Protein AF-A0A2T9X2Y3-F1 (afdb_monomer_lite)

Secondary structure (DSSP, 8-state):
------GGGTTSEEEEETTS-EEEEESSHHHHHHHHHHTT--GGGEEEEE----EEEE-EEEEETTEEEEEEEEEESSTT-EEEEEE-S-SS-EEEHHHHHHTTPPTT-EEEEEETTEEEEEE-EEE--TTS--SS--SEEE-GGGSEEEEETTEEEEE-

pLDDT: mean 76.88, std 12.29, range [47.0, 97.06]

Radius of gyration: 20.8 Å; chains: 1; bounding box: 46×28×59 Å

Structure (mmCIF, N/CA/C/O backbone):
data_AF-A0A2T9X2Y3-F1
#
_entry.id   AF-A0A2T9X2Y3-F1
#
loop_
_atom_site.group_PDB
_atom_site.id
_atom_site.type_symbol
_atom_site.label_atom_id
_atom_site.label_alt_id
_atom_site.label_comp_id
_atom_site.label_asym_id
_atom_site.label_entity_id
_atom_site.label_seq_id
_atom_site.pdbx_PDB_ins_code
_atom_site.Cartn_x
_atom_site.Cartn_y
_atom_site.Cartn_z
_atom_site.occupancy
_atom_site.B_iso_or_equiv
_atom_site.auth_seq_id
_atom_site.auth_comp_id
_atom_site.auth_asym_id
_atom_site.auth_atom_id
_atom_site.pdbx_PDB_model_num
ATOM 1 N N . MET A 1 1 ? 5.660 17.194 -21.546 1.00 47.00 1 MET A N 1
ATOM 2 C CA . MET A 1 1 ? 5.329 16.602 -20.228 1.00 47.00 1 MET A CA 1
ATOM 3 C C . MET A 1 1 ? 4.912 15.171 -20.497 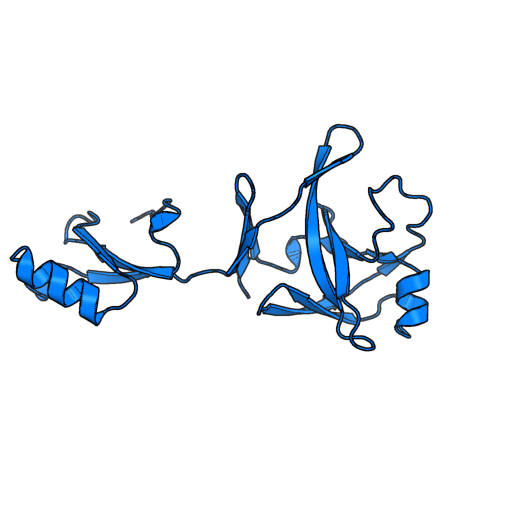1.00 47.00 1 MET A C 1
ATOM 5 O O . MET A 1 1 ? 3.815 14.963 -20.996 1.00 47.00 1 MET A O 1
ATOM 9 N N . LEU A 1 2 ? 5.814 14.220 -20.262 1.00 52.47 2 LEU A N 1
ATOM 10 C CA . LEU A 1 2 ? 5.565 12.799 -20.482 1.00 52.47 2 LEU A CA 1
ATOM 11 C C . LEU A 1 2 ? 4.740 12.233 -19.316 1.00 52.47 2 LEU A C 1
ATOM 13 O O . LEU A 1 2 ? 5.149 12.340 -18.161 1.00 52.47 2 LEU A O 1
ATOM 17 N N . ILE A 1 3 ? 3.581 11.646 -19.620 1.00 52.09 3 ILE A N 1
ATOM 18 C CA . ILE A 1 3 ? 2.736 10.928 -18.657 1.00 52.09 3 ILE A CA 1
ATOM 19 C C . ILE A 1 3 ? 2.759 9.447 -19.039 1.00 52.09 3 ILE A C 1
ATOM 21 O O . ILE A 1 3 ? 2.272 9.075 -20.104 1.00 52.09 3 ILE A O 1
ATOM 25 N N . ILE A 1 4 ? 3.306 8.601 -18.166 1.00 56.66 4 ILE A N 1
ATOM 26 C CA . ILE A 1 4 ? 3.335 7.144 -18.341 1.00 56.66 4 ILE A CA 1
ATOM 27 C C . ILE A 1 4 ? 2.282 6.542 -17.407 1.00 56.66 4 ILE A C 1
ATOM 29 O O . ILE A 1 4 ? 2.478 6.516 -16.196 1.00 56.66 4 ILE A O 1
ATOM 33 N N . ASN A 1 5 ? 1.161 6.072 -17.962 1.00 55.03 5 ASN A N 1
ATOM 34 C CA . ASN A 1 5 ? 0.041 5.497 -17.203 1.00 55.03 5 ASN A CA 1
ATOM 35 C C . ASN A 1 5 ? -0.246 4.051 -17.640 1.00 55.03 5 ASN A C 1
ATOM 37 O O . ASN A 1 5 ? -1.355 3.710 -18.044 1.00 55.03 5 ASN A O 1
ATOM 41 N N . ASP A 1 6 ? 0.790 3.212 -17.633 1.00 65.75 6 ASP A N 1
ATOM 42 C CA . ASP A 1 6 ? 0.689 1.802 -18.006 1.00 65.75 6 ASP A CA 1
ATOM 43 C C . ASP A 1 6 ? 1.379 0.937 -16.951 1.00 65.75 6 ASP A C 1
ATOM 45 O O . ASP A 1 6 ? 2.567 1.085 -16.646 1.00 65.75 6 ASP A O 1
ATOM 49 N N . SER A 1 7 ? 0.603 0.019 -16.377 1.00 59.31 7 SER A N 1
ATOM 50 C CA . SER A 1 7 ? 1.024 -0.808 -15.257 1.00 59.31 7 SER A CA 1
ATOM 51 C C . SER A 1 7 ? 2.167 -1.765 -15.602 1.00 59.31 7 SER A C 1
ATOM 53 O O . SER A 1 7 ? 2.861 -2.206 -14.683 1.00 59.31 7 SER A O 1
ATOM 55 N N . ARG A 1 8 ? 2.409 -2.050 -16.889 1.00 72.62 8 ARG A N 1
ATOM 56 C CA . ARG A 1 8 ? 3.471 -2.949 -17.371 1.00 72.62 8 ARG A CA 1
ATOM 57 C C . ARG A 1 8 ? 4.878 -2.384 -17.198 1.00 72.62 8 ARG A C 1
ATOM 59 O O . ARG A 1 8 ? 5.835 -3.153 -17.214 1.00 72.62 8 ARG A O 1
ATOM 66 N N . PHE A 1 9 ? 5.007 -1.068 -17.051 1.00 77.56 9 PHE A N 1
ATOM 67 C CA . PHE A 1 9 ? 6.300 -0.395 -16.925 1.00 77.56 9 PHE A CA 1
ATOM 68 C C . PHE A 1 9 ? 6.774 -0.246 -15.482 1.00 77.56 9 PHE A C 1
ATOM 70 O O . PHE A 1 9 ? 7.931 0.079 -15.251 1.00 77.56 9 PHE A O 1
ATOM 77 N N . VAL A 1 10 ? 5.904 -0.493 -14.506 1.00 74.50 10 VAL A N 1
ATOM 78 C CA . VAL A 1 10 ? 6.241 -0.346 -13.089 1.00 74.50 10 VAL A CA 1
ATOM 79 C C . VAL A 1 10 ? 7.266 -1.389 -12.657 1.00 74.50 10 VAL A C 1
ATOM 81 O O . VAL A 1 10 ? 7.117 -2.575 -12.948 1.00 74.50 10 VAL A O 1
ATOM 84 N N . GLY A 1 11 ? 8.310 -0.932 -11.962 1.00 73.94 11 GLY A N 1
ATOM 85 C CA . GLY A 1 11 ? 9.464 -1.747 -11.586 1.00 73.94 11 GLY A CA 1
ATOM 86 C C . GLY A 1 11 ? 10.458 -1.987 -12.714 1.00 73.94 11 GLY A C 1
ATOM 87 O O . GLY A 1 11 ? 11.365 -2.795 -12.541 1.00 73.94 11 GLY A O 1
ATOM 88 N N . LYS A 1 12 ? 10.293 -1.320 -13.861 1.00 84.81 12 LYS A N 1
ATOM 89 C CA . LYS A 1 12 ? 11.133 -1.515 -15.042 1.00 84.81 12 LYS A CA 1
ATOM 90 C C . LYS A 1 12 ? 11.902 -0.251 -15.397 1.00 84.81 12 LYS A C 1
ATOM 92 O O . LYS A 1 12 ? 11.496 0.876 -15.104 1.00 84.81 12 LYS A O 1
ATOM 97 N N . TYR A 1 13 ? 13.011 -0.448 -16.096 1.00 89.75 13 TYR A N 1
ATOM 98 C CA . TYR A 1 13 ? 13.661 0.610 -16.851 1.00 89.75 13 TYR A CA 1
ATOM 99 C C . TYR A 1 13 ? 12.904 0.798 -18.162 1.00 89.75 13 TYR A C 1
ATOM 101 O O . TYR A 1 13 ? 12.593 -0.180 -18.837 1.00 89.75 13 TYR A O 1
ATOM 109 N N . VAL A 1 14 ? 12.618 2.044 -18.524 1.00 91.88 14 VAL A N 1
ATOM 110 C CA . VAL A 1 14 ? 11.898 2.431 -19.740 1.00 91.88 14 VAL A CA 1
ATOM 111 C C . VAL A 1 14 ? 12.774 3.381 -20.539 1.00 91.88 14 VAL A C 1
ATOM 113 O O . VAL A 1 14 ? 13.291 4.354 -19.994 1.00 91.88 14 VAL A O 1
ATOM 116 N N . ALA A 1 15 ? 12.946 3.103 -21.827 1.00 94.38 15 ALA A N 1
ATOM 117 C CA . ALA A 1 15 ? 13.651 3.981 -22.748 1.00 94.38 15 ALA A CA 1
ATOM 118 C C . ALA A 1 15 ? 12.664 4.828 -23.545 1.00 94.38 15 ALA A C 1
ATOM 120 O O . ALA A 1 15 ? 11.685 4.303 -24.086 1.00 94.38 15 ALA A O 1
ATOM 121 N N . VAL A 1 16 ? 12.959 6.123 -23.626 1.00 92.44 16 VAL A N 1
ATOM 122 C CA . VAL A 1 16 ? 12.180 7.124 -24.356 1.00 92.44 16 VAL A CA 1
ATOM 123 C C . VAL A 1 16 ? 13.056 7.838 -25.379 1.00 92.44 16 VAL A C 1
ATOM 125 O O . VAL A 1 16 ? 14.208 8.152 -25.078 1.00 92.44 16 VAL A O 1
ATOM 128 N N . ASP A 1 17 ? 12.539 8.057 -26.586 1.00 90.56 17 ASP A N 1
ATOM 129 C CA . ASP A 1 17 ? 13.239 8.799 -27.642 1.00 90.56 17 ASP A CA 1
ATOM 130 C C . ASP A 1 17 ? 13.138 10.327 -27.448 1.00 90.56 17 ASP A C 1
ATOM 132 O O . ASP A 1 17 ? 12.531 10.823 -26.497 1.00 90.56 17 ASP A O 1
ATOM 136 N N . SER A 1 18 ? 13.731 11.096 -28.364 1.00 86.56 18 SER A N 1
ATOM 137 C CA . SER A 1 18 ? 13.695 12.567 -28.339 1.00 86.56 18 SER A CA 1
ATOM 138 C C . SER A 1 18 ? 12.300 13.183 -28.506 1.00 86.56 18 SER A C 1
ATOM 140 O O . SER A 1 18 ? 12.143 14.383 -28.301 1.00 86.56 18 SER A O 1
ATOM 142 N N . ASN A 1 19 ? 11.308 12.391 -28.916 1.00 88.25 19 ASN A N 1
ATOM 143 C CA . ASN A 1 19 ? 9.915 12.796 -29.080 1.00 88.25 19 ASN A CA 1
ATOM 144 C C . ASN A 1 19 ? 9.035 12.282 -27.924 1.00 88.25 19 ASN A C 1
ATOM 146 O O . ASN A 1 19 ? 7.814 12.253 -28.062 1.00 88.25 19 ASN A O 1
ATOM 150 N N . ASP A 1 20 ? 9.644 11.866 -26.807 1.00 81.56 20 ASP A N 1
ATOM 151 C CA . ASP A 1 20 ? 8.984 11.274 -25.641 1.00 81.56 20 ASP A CA 1
ATOM 152 C C . ASP A 1 20 ? 8.258 9.933 -25.933 1.00 81.56 20 ASP A C 1
ATOM 154 O O . ASP A 1 20 ? 7.437 9.481 -25.130 1.00 81.56 20 ASP A O 1
ATOM 158 N N . ASN A 1 21 ? 8.555 9.242 -27.045 1.00 88.31 21 ASN A N 1
ATOM 159 C CA . ASN A 1 21 ? 7.962 7.932 -27.338 1.00 88.31 21 ASN A CA 1
ATOM 160 C C . ASN A 1 21 ? 8.681 6.818 -26.579 1.00 88.31 21 ASN A C 1
ATOM 162 O O . ASN A 1 21 ? 9.908 6.742 -26.586 1.00 88.31 21 ASN A O 1
ATOM 166 N N . ILE A 1 22 ? 7.923 5.878 -26.011 1.00 90.50 22 ILE A N 1
ATOM 167 C CA . ILE A 1 22 ? 8.485 4.673 -25.391 1.00 90.50 22 ILE A CA 1
ATOM 168 C C . ILE A 1 22 ? 8.981 3.715 -26.482 1.00 90.50 22 ILE A C 1
ATOM 170 O O . ILE A 1 22 ? 8.192 3.204 -27.275 1.00 90.50 22 ILE A O 1
ATOM 174 N N . ILE A 1 23 ? 10.281 3.418 -26.481 1.00 93.50 23 ILE A N 1
ATOM 175 C CA . ILE A 1 23 ? 10.947 2.565 -27.486 1.00 93.50 23 ILE A CA 1
ATOM 176 C C . ILE A 1 23 ? 11.425 1.214 -26.924 1.00 93.50 23 ILE A C 1
ATOM 178 O O . ILE A 1 23 ? 11.808 0.300 -27.667 1.00 93.50 23 ILE A O 1
ATOM 182 N N . GLY A 1 24 ? 11.365 1.039 -25.603 1.00 93.19 24 GLY A N 1
ATOM 183 C CA . GLY A 1 24 ? 11.679 -0.226 -24.950 1.00 93.19 24 GLY A CA 1
ATOM 184 C C . GLY A 1 24 ? 11.513 -0.178 -23.438 1.00 93.19 24 GLY A C 1
ATOM 185 O O . GLY A 1 24 ? 11.476 0.894 -22.840 1.00 93.19 24 GLY A O 1
ATOM 186 N N . TYR A 1 25 ? 11.433 -1.355 -22.824 1.00 94.19 25 TYR A N 1
ATOM 187 C CA . TYR A 1 25 ? 11.471 -1.522 -21.376 1.00 94.19 25 TYR A CA 1
ATOM 188 C C . TYR A 1 25 ? 12.092 -2.876 -21.008 1.00 94.19 25 TYR A C 1
ATOM 190 O O . TYR A 1 25 ? 11.987 -3.824 -21.788 1.00 94.19 25 TYR A O 1
ATOM 198 N N . ALA A 1 26 ? 12.737 -2.973 -19.845 1.00 93.38 26 ALA A N 1
ATOM 199 C CA . ALA A 1 26 ? 13.285 -4.225 -19.311 1.00 93.38 26 ALA A CA 1
ATOM 200 C C . ALA A 1 26 ? 13.427 -4.165 -17.782 1.00 93.38 26 ALA A C 1
ATOM 202 O O . ALA A 1 26 ? 13.354 -3.086 -17.191 1.00 93.38 26 ALA A O 1
ATOM 203 N N . ASP A 1 27 ? 13.643 -5.317 -17.146 1.00 84.94 27 ASP A N 1
ATOM 204 C CA . ASP A 1 27 ? 13.786 -5.399 -15.686 1.00 84.94 27 ASP A CA 1
ATOM 205 C C . ASP A 1 27 ? 15.145 -4.860 -15.202 1.00 84.94 27 ASP A C 1
ATOM 207 O O . ASP A 1 27 ? 15.256 -4.364 -14.084 1.00 84.94 27 ASP A O 1
ATOM 211 N N . THR A 1 28 ? 16.171 -4.874 -16.060 1.00 89.38 28 THR A N 1
ATOM 212 C CA . THR A 1 28 ? 17.492 -4.286 -15.776 1.00 89.38 28 THR A CA 1
ATOM 213 C C . THR A 1 28 ? 17.891 -3.262 -16.832 1.00 89.38 28 THR A C 1
ATOM 215 O O . THR A 1 28 ? 17.436 -3.302 -17.981 1.00 89.38 28 THR A O 1
ATOM 218 N N . ARG A 1 29 ? 18.770 -2.327 -16.456 1.00 92.12 29 ARG A N 1
ATOM 219 C CA . ARG A 1 29 ? 19.274 -1.308 -17.382 1.00 92.12 29 ARG A CA 1
ATOM 220 C C . ARG A 1 29 ? 20.125 -1.939 -18.483 1.00 92.12 29 ARG A C 1
ATOM 222 O O . ARG A 1 29 ? 20.023 -1.531 -19.635 1.00 92.12 29 ARG A O 1
ATOM 229 N N . GLU A 1 30 ? 20.944 -2.925 -18.138 1.00 95.44 30 GLU A N 1
ATOM 230 C CA . GLU A 1 30 ? 21.860 -3.615 -19.048 1.00 95.44 30 GLU A CA 1
ATOM 231 C C . GLU A 1 30 ? 21.094 -4.373 -20.135 1.00 95.44 30 GLU A C 1
ATOM 233 O O . GLU A 1 30 ? 21.428 -4.277 -21.317 1.00 95.44 30 GLU A O 1
ATOM 238 N N . GLU A 1 31 ? 20.032 -5.084 -19.750 1.00 97.06 31 GLU A N 1
ATOM 239 C CA . GLU A 1 31 ? 19.155 -5.781 -20.690 1.00 97.06 31 GLU A CA 1
ATOM 240 C C . GLU A 1 31 ? 18.457 -4.799 -21.636 1.00 97.06 31 GLU A C 1
ATOM 242 O O . GLU A 1 31 ? 18.432 -5.021 -22.848 1.00 97.06 31 GLU A O 1
ATOM 247 N N . LEU A 1 32 ? 17.945 -3.682 -21.107 1.00 96.88 32 LEU A N 1
ATOM 248 C CA . LEU A 1 32 ? 17.316 -2.647 -21.923 1.00 96.88 32 LEU A CA 1
ATOM 249 C C . LEU A 1 32 ? 18.289 -2.078 -22.961 1.00 96.88 32 LEU A C 1
ATOM 251 O O . LEU A 1 32 ? 17.936 -1.989 -24.134 1.00 96.88 32 LEU A O 1
ATOM 255 N N . VAL A 1 33 ? 19.513 -1.729 -22.553 1.00 96.31 33 VAL A N 1
ATOM 256 C CA . VAL A 1 33 ? 20.540 -1.193 -23.460 1.00 96.31 33 VAL A CA 1
ATOM 257 C C . VAL A 1 33 ? 20.879 -2.206 -24.552 1.00 96.31 33 VAL A C 1
ATOM 259 O O . VAL A 1 33 ? 20.834 -1.860 -25.730 1.00 96.31 33 VAL A O 1
ATOM 262 N N . LYS A 1 34 ? 21.111 -3.473 -24.194 1.00 96.62 34 LYS A N 1
ATOM 263 C CA . LYS A 1 34 ? 21.393 -4.539 -25.166 1.00 96.62 34 LYS A CA 1
ATOM 264 C C . LYS A 1 34 ? 20.254 -4.717 -26.177 1.00 96.62 34 LYS A C 1
ATOM 266 O O . LYS A 1 34 ? 20.502 -4.860 -27.374 1.00 96.62 34 LYS A O 1
ATOM 271 N N . ASN A 1 35 ? 19.005 -4.684 -25.712 1.00 96.31 35 ASN A N 1
ATOM 272 C CA . ASN A 1 35 ? 17.827 -4.789 -26.575 1.00 96.31 35 ASN A CA 1
ATOM 273 C C . ASN A 1 35 ? 17.699 -3.588 -27.528 1.00 96.31 35 ASN A C 1
ATOM 275 O O . ASN A 1 35 ? 17.244 -3.749 -28.660 1.00 96.31 35 ASN A O 1
ATOM 279 N N . LEU A 1 36 ? 18.088 -2.387 -27.092 1.00 96.69 36 LEU A N 1
ATOM 280 C CA . LEU A 1 36 ? 18.076 -1.175 -27.917 1.00 96.69 36 LEU A CA 1
ATOM 281 C C . LEU A 1 36 ? 19.187 -1.187 -28.971 1.00 96.69 36 LEU A C 1
ATOM 283 O O . LEU A 1 36 ? 18.917 -0.877 -30.130 1.00 96.69 36 LEU A O 1
ATOM 287 N N .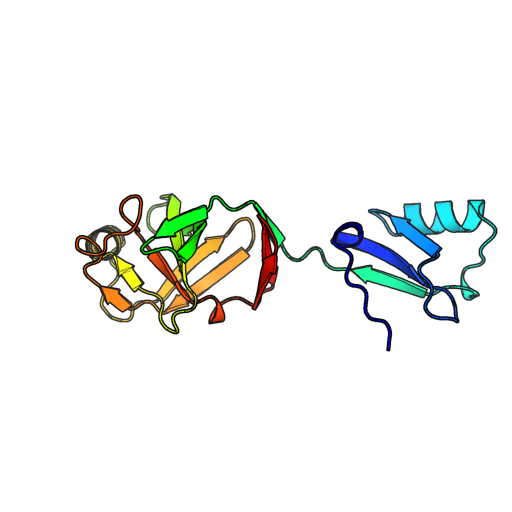 GLU A 1 37 ? 20.392 -1.629 -28.610 1.00 95.25 37 GLU A N 1
ATOM 288 C CA . GLU A 1 37 ? 21.504 -1.808 -29.551 1.00 95.25 37 GLU A CA 1
ATOM 289 C C . GLU A 1 37 ? 21.149 -2.814 -30.654 1.00 95.25 37 GLU A C 1
ATOM 291 O O . GLU A 1 37 ? 21.374 -2.552 -31.835 1.00 95.25 37 GLU A O 1
ATOM 296 N N . GLN A 1 38 ? 20.512 -3.937 -30.297 1.00 95.94 38 GLN A N 1
ATOM 297 C CA . GLN A 1 38 ? 20.029 -4.929 -31.268 1.00 95.94 38 GLN A CA 1
ATOM 298 C C . GLN A 1 38 ? 18.952 -4.376 -32.211 1.00 95.94 38 GLN A C 1
ATOM 300 O O . GLN A 1 38 ? 18.840 -4.827 -33.350 1.00 95.94 38 GLN A O 1
ATOM 305 N N . LYS A 1 39 ? 18.170 -3.395 -31.752 1.00 95.06 39 LYS A N 1
ATOM 306 C CA . LYS A 1 39 ? 17.181 -2.670 -32.562 1.00 95.06 39 LYS A CA 1
ATOM 307 C C . LYS A 1 39 ? 17.792 -1.524 -33.380 1.00 95.06 39 LYS A C 1
ATOM 309 O O . LYS A 1 39 ? 17.071 -0.892 -34.145 1.00 95.06 39 LYS A O 1
ATOM 314 N N . GLY A 1 40 ? 19.095 -1.270 -33.246 1.00 95.62 40 GLY A N 1
ATOM 315 C CA . GLY A 1 40 ? 19.822 -0.246 -33.997 1.00 95.62 40 GLY A CA 1
ATOM 316 C C . GLY A 1 40 ? 19.830 1.147 -33.363 1.00 95.62 40 GLY A C 1
ATOM 317 O O . GLY A 1 40 ? 20.308 2.078 -34.007 1.00 95.62 40 GLY A O 1
ATOM 318 N N . TYR A 1 41 ? 19.342 1.302 -32.129 1.00 93.31 41 TYR A N 1
ATOM 319 C CA . TYR A 1 41 ? 19.391 2.577 -31.411 1.00 93.31 41 TYR A CA 1
ATOM 320 C C . TYR A 1 41 ? 20.782 2.839 -30.833 1.00 93.31 41 TYR A C 1
ATOM 322 O O . TYR A 1 41 ? 21.431 1.945 -30.286 1.00 93.31 41 TYR A O 1
ATOM 330 N N . LYS A 1 42 ? 21.220 4.096 -30.891 1.00 92.12 42 LYS A N 1
ATOM 331 C CA . LYS A 1 42 ? 22.451 4.583 -30.265 1.00 92.12 42 LYS A CA 1
ATOM 332 C C . LYS A 1 42 ? 22.137 5.289 -28.953 1.00 92.12 42 LYS A C 1
ATOM 334 O O . LYS A 1 42 ? 21.104 5.929 -28.802 1.00 92.12 42 LYS A O 1
ATOM 339 N N . MET A 1 43 ? 23.087 5.254 -28.021 1.00 85.06 43 MET A N 1
ATOM 340 C CA . MET A 1 43 ? 22.906 5.772 -26.658 1.00 85.06 43 MET A CA 1
ATOM 341 C C . MET A 1 43 ? 22.453 7.243 -26.573 1.00 85.06 43 MET A C 1
ATOM 343 O O . MET A 1 43 ? 21.784 7.614 -25.620 1.00 85.06 43 MET A O 1
ATOM 347 N N . HIS A 1 44 ? 22.813 8.086 -27.545 1.00 89.06 44 HIS A N 1
ATOM 348 C CA . HIS A 1 44 ? 22.435 9.506 -27.569 1.00 89.06 44 HIS A CA 1
ATOM 349 C C . HIS A 1 44 ? 21.036 9.767 -28.151 1.00 89.06 44 HIS A C 1
ATOM 351 O O . HIS A 1 44 ? 20.584 10.907 -28.138 1.00 89.06 44 HIS A O 1
ATOM 357 N N . GLU A 1 45 ? 20.366 8.742 -28.679 1.00 88.38 45 GLU A N 1
ATOM 358 C CA . GLU A 1 45 ? 19.040 8.851 -29.301 1.00 88.38 45 GLU A CA 1
ATOM 359 C C . GLU A 1 45 ? 17.902 8.610 -28.298 1.00 88.38 45 GLU A C 1
ATOM 361 O O . GLU A 1 45 ? 16.732 8.749 -28.651 1.00 88.38 45 GLU A O 1
ATOM 366 N N . TYR A 1 46 ? 18.226 8.254 -27.048 1.00 92.56 4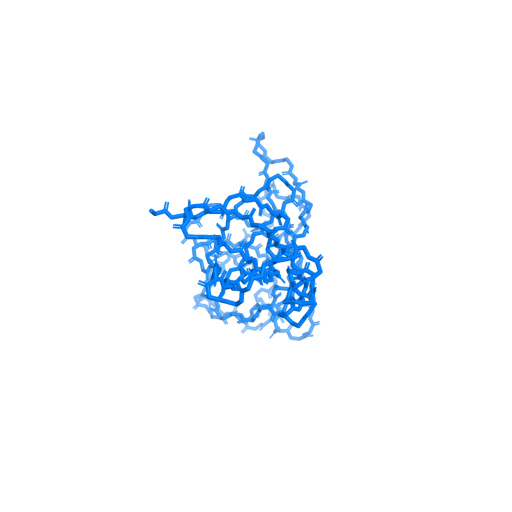6 TYR A N 1
ATOM 367 C CA . TYR A 1 46 ? 17.236 7.957 -26.021 1.00 92.56 46 TYR A CA 1
ATOM 368 C C . TYR A 1 46 ? 17.681 8.356 -24.614 1.00 92.56 46 TYR A C 1
ATOM 370 O O . TYR A 1 46 ? 18.865 8.454 -24.298 1.00 92.56 46 TYR A O 1
ATOM 378 N N . SER A 1 47 ? 16.697 8.523 -23.736 1.00 90.38 47 SER A N 1
ATOM 379 C CA . SER A 1 47 ? 16.878 8.593 -22.287 1.00 90.38 47 SER A CA 1
ATOM 380 C C . SER A 1 47 ? 16.302 7.340 -21.635 1.00 90.38 47 SER A C 1
ATOM 382 O O . SER A 1 47 ? 15.329 6.774 -22.124 1.00 90.38 47 SER A O 1
ATOM 384 N N . ILE A 1 48 ? 16.894 6.897 -20.525 1.00 90.81 48 ILE A N 1
ATOM 385 C CA . ILE A 1 48 ? 16.354 5.795 -19.719 1.00 90.81 48 ILE A CA 1
ATOM 386 C C . ILE A 1 48 ? 15.817 6.370 -18.415 1.00 90.81 48 ILE A C 1
ATOM 388 O O . ILE A 1 48 ? 16.532 7.062 -17.692 1.00 90.81 48 ILE A O 1
ATOM 392 N N . LEU A 1 49 ? 14.576 6.025 -18.105 1.00 85.00 49 LEU A N 1
ATOM 393 C CA . LEU A 1 49 ? 13.894 6.333 -16.860 1.00 85.00 49 LEU A CA 1
ATOM 394 C C . LEU A 1 49 ? 13.718 5.030 -16.082 1.00 85.00 49 LEU A C 1
ATOM 396 O O . LEU A 1 49 ? 13.355 4.008 -16.660 1.00 85.00 49 LEU A O 1
ATOM 400 N N . TYR A 1 50 ? 13.960 5.051 -14.775 1.00 81.88 50 TYR A N 1
ATOM 401 C CA . TYR A 1 50 ? 13.497 3.970 -13.912 1.00 81.88 50 TYR A CA 1
ATOM 402 C C . TYR A 1 50 ? 12.096 4.320 -13.434 1.00 81.88 50 TYR A C 1
ATOM 404 O O . TYR A 1 50 ? 11.900 5.385 -12.846 1.00 81.88 50 TYR A O 1
ATOM 412 N N . ILE A 1 51 ? 11.131 3.442 -13.698 1.00 76.12 51 ILE A N 1
ATOM 413 C CA . ILE A 1 51 ? 9.789 3.583 -13.150 1.00 76.12 51 ILE A CA 1
ATOM 414 C C . ILE A 1 51 ? 9.776 2.787 -11.852 1.00 76.12 51 ILE A C 1
ATOM 416 O O . ILE A 1 51 ? 9.754 1.553 -11.905 1.00 76.12 51 ILE A O 1
ATOM 420 N N . PRO A 1 52 ? 9.831 3.455 -10.687 1.00 65.25 52 PRO A N 1
ATOM 421 C CA . PRO A 1 52 ? 9.897 2.752 -9.423 1.00 65.25 52 PRO A CA 1
ATOM 422 C C . PRO A 1 52 ? 8.726 1.786 -9.309 1.00 65.25 52 PRO A C 1
ATOM 424 O O . PRO A 1 52 ? 7.571 2.160 -9.516 1.00 65.25 52 PRO A O 1
ATOM 427 N N . SER A 1 53 ? 9.038 0.531 -8.983 1.00 61.00 53 SER A N 1
ATOM 428 C CA . SER A 1 53 ? 8.065 -0.388 -8.413 1.00 61.00 53 SER A CA 1
ATOM 429 C C . SER A 1 53 ? 7.673 0.155 -7.054 1.00 61.00 53 SER A C 1
ATOM 431 O O . SER A 1 53 ? 8.219 -0.219 -6.021 1.00 61.00 53 SER A O 1
ATOM 433 N N . GLN A 1 54 ? 6.713 1.070 -7.050 1.00 60.34 54 GLN A N 1
ATOM 434 C CA . GLN A 1 54 ? 5.906 1.244 -5.862 1.00 60.34 54 GLN A CA 1
ATOM 435 C C . GLN A 1 54 ? 5.261 -0.109 -5.550 1.00 60.34 54 GLN A C 1
ATOM 437 O O . GLN A 1 54 ? 4.909 -0.886 -6.450 1.00 60.34 54 GLN A O 1
ATOM 442 N N . PHE A 1 55 ? 5.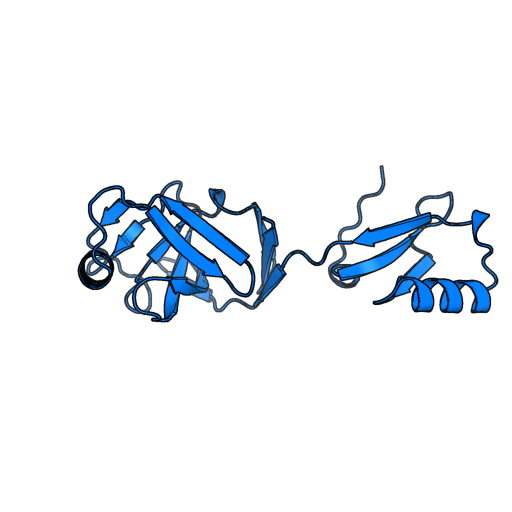215 -0.446 -4.267 1.00 56.62 55 PHE A N 1
ATOM 443 C CA . PHE A 1 55 ? 4.868 -1.787 -3.839 1.00 56.62 55 PHE A CA 1
ATOM 444 C C . PHE A 1 55 ? 3.395 -2.052 -4.157 1.00 56.62 55 PHE A C 1
ATOM 446 O O . PHE A 1 55 ? 2.503 -1.392 -3.620 1.00 56.62 55 PHE A O 1
ATOM 453 N N . ARG A 1 56 ? 3.152 -3.006 -5.064 1.00 62.41 56 ARG A N 1
ATOM 454 C CA . ARG A 1 56 ? 1.805 -3.421 -5.451 1.00 62.41 56 ARG A CA 1
ATOM 455 C C . ARG A 1 56 ? 1.366 -4.614 -4.633 1.00 62.41 56 ARG A C 1
ATOM 457 O O . ARG A 1 56 ? 2.006 -5.663 -4.666 1.00 62.41 56 ARG A O 1
ATOM 464 N N . LEU A 1 57 ? 0.227 -4.474 -3.972 1.00 61.72 57 LEU A N 1
ATOM 465 C CA . LEU A 1 57 ? -0.410 -5.568 -3.258 1.00 61.72 57 LEU A CA 1
ATOM 466 C C . LEU A 1 57 ? -1.722 -5.940 -3.922 1.00 61.72 57 LEU A C 1
ATOM 468 O O . LEU A 1 57 ? -2.569 -5.091 -4.200 1.00 61.72 57 LEU A O 1
ATOM 472 N N . HIS A 1 58 ? -1.876 -7.239 -4.155 1.00 64.25 58 HIS A N 1
ATOM 473 C CA . HIS A 1 58 ? -3.159 -7.821 -4.506 1.00 64.25 58 HIS A CA 1
ATOM 474 C C . HIS A 1 58 ? -4.067 -7.800 -3.273 1.00 64.25 58 HIS A C 1
ATOM 476 O O . HIS A 1 58 ? -3.666 -8.269 -2.203 1.00 64.25 58 HIS A O 1
ATOM 482 N N . ILE A 1 59 ? -5.278 -7.266 -3.427 1.00 66.81 59 ILE A N 1
ATOM 483 C CA . ILE A 1 59 ? -6.246 -7.116 -2.338 1.00 66.81 59 ILE A CA 1
ATOM 484 C C . ILE A 1 59 ? -7.483 -7.976 -2.566 1.00 66.81 59 ILE A C 1
ATOM 486 O O . ILE A 1 59 ? -8.046 -8.022 -3.659 1.00 66.81 59 ILE A O 1
ATOM 490 N N . GLU A 1 60 ? -7.959 -8.580 -1.478 1.00 76.06 60 GLU A N 1
ATOM 491 C CA . GLU A 1 60 ? -9.323 -9.095 -1.378 1.00 76.06 60 GLU A CA 1
ATOM 492 C C . GLU A 1 60 ? -10.276 -7.938 -1.072 1.00 76.06 60 GLU A C 1
ATOM 494 O O . GLU A 1 60 ? -9.985 -7.089 -0.239 1.00 76.06 60 GLU A O 1
ATOM 499 N N . TYR A 1 61 ? -11.445 -7.903 -1.698 1.00 74.56 61 TYR A N 1
ATOM 500 C CA . TYR A 1 61 ? -12.445 -6.885 -1.385 1.00 74.56 61 TYR A CA 1
ATOM 501 C C . TYR A 1 61 ? -13.626 -7.528 -0.698 1.00 74.56 61 TYR A C 1
ATOM 503 O O . TYR A 1 61 ? -14.004 -8.653 -1.024 1.00 74.56 61 TYR A O 1
ATOM 511 N N . SER A 1 62 ? -14.245 -6.774 0.199 1.00 72.25 62 SER A N 1
ATOM 512 C CA . SER A 1 62 ? -15.528 -7.155 0.761 1.00 72.25 62 SER A CA 1
ATOM 513 C C . SER A 1 62 ? -16.573 -6.081 0.516 1.00 72.25 62 SER A C 1
ATOM 515 O O . SER A 1 62 ? -16.251 -4.902 0.369 1.00 72.25 62 SER A O 1
ATOM 517 N N . LYS A 1 63 ? -17.830 -6.512 0.421 1.00 72.56 63 LYS A N 1
ATOM 518 C CA . LYS A 1 63 ? -18.972 -5.637 0.176 1.00 72.56 63 LYS A CA 1
ATOM 519 C C . LYS A 1 63 ? -19.637 -5.317 1.514 1.00 72.56 63 LYS A C 1
ATOM 521 O O . LYS A 1 63 ? -20.150 -6.223 2.164 1.00 72.56 63 LYS A O 1
ATOM 526 N N . VAL A 1 64 ? -19.628 -4.047 1.910 1.00 66.44 64 VAL A N 1
ATOM 527 C CA . VAL A 1 64 ? -20.212 -3.549 3.165 1.00 66.44 64 VAL A CA 1
ATOM 528 C C . VAL A 1 64 ? -21.144 -2.398 2.831 1.00 66.44 64 VAL A C 1
ATOM 530 O O . VAL A 1 64 ? -20.695 -1.429 2.237 1.00 66.44 64 VAL A O 1
ATOM 533 N N . CYS A 1 65 ? -22.428 -2.497 3.185 1.00 67.12 65 CYS A N 1
ATOM 534 C CA . CYS A 1 65 ? -23.420 -1.444 2.911 1.00 67.12 65 CYS A CA 1
ATOM 535 C C . CYS A 1 65 ? -23.388 -0.939 1.452 1.00 67.12 65 CYS A C 1
ATOM 537 O O . CYS A 1 65 ? -23.436 0.258 1.199 1.00 67.12 65 CYS A O 1
ATOM 539 N N . ASP A 1 66 ? -23.248 -1.868 0.502 1.00 71.12 66 ASP A N 1
ATOM 540 C CA . ASP A 1 66 ? -23.081 -1.606 -0.936 1.00 71.12 66 ASP A CA 1
ATOM 541 C C . ASP A 1 66 ? -21.777 -0.922 -1.381 1.00 71.12 66 ASP A C 1
ATOM 543 O O . ASP A 1 66 ? -21.545 -0.776 -2.582 1.00 71.12 66 ASP A O 1
ATOM 547 N N . GLU A 1 67 ? -20.857 -0.649 -0.460 1.00 70.56 67 GLU A N 1
ATOM 548 C CA . GLU A 1 67 ? -19.508 -0.175 -0.756 1.00 70.56 67 GLU A CA 1
ATOM 549 C C . GLU A 1 67 ? -18.506 -1.333 -0.862 1.00 70.56 67 GLU A C 1
ATOM 551 O O . GLU A 1 67 ? -18.534 -2.303 -0.099 1.00 70.56 67 GLU A O 1
ATOM 556 N N . ARG A 1 68 ? -17.589 -1.236 -1.832 1.00 74.75 68 ARG A N 1
ATOM 557 C CA . ARG A 1 68 ? -16.497 -2.196 -2.030 1.00 74.75 68 ARG A CA 1
ATOM 558 C C . ARG A 1 68 ? -15.280 -1.731 -1.231 1.00 74.75 68 ARG A C 1
ATOM 560 O O . ARG A 1 68 ? -14.583 -0.813 -1.656 1.00 74.75 68 ARG A O 1
ATOM 567 N N . LEU A 1 69 ? -15.012 -2.382 -0.101 1.00 75.44 69 LEU A N 1
ATOM 568 C CA . LEU A 1 69 ? -13.912 -2.023 0.792 1.00 75.44 69 LEU A CA 1
ATOM 569 C C . LEU A 1 69 ? -12.694 -2.945 0.598 1.00 75.44 69 LEU A C 1
ATOM 571 O O . LEU A 1 69 ? -12.854 -4.170 0.584 1.00 75.44 69 LEU A O 1
ATOM 575 N N . PRO A 1 70 ? -11.482 -2.383 0.450 1.00 76.00 70 PRO A N 1
ATOM 576 C CA . PRO A 1 70 ? -10.248 -3.151 0.338 1.00 76.00 70 PRO A CA 1
ATOM 577 C C . PRO A 1 70 ? -9.834 -3.777 1.680 1.00 76.00 70 PRO A C 1
ATOM 579 O O . PRO A 1 70 ? -9.678 -3.083 2.689 1.00 76.00 70 PRO A O 1
ATOM 582 N N . LEU A 1 71 ? -9.607 -5.093 1.676 1.00 77.44 71 LEU A N 1
ATOM 583 C CA . LEU A 1 71 ? -9.031 -5.849 2.786 1.00 77.44 71 LEU A CA 1
ATOM 584 C C . LEU A 1 71 ? -7.525 -6.016 2.584 1.00 77.44 71 LEU A C 1
ATOM 586 O O . LEU A 1 71 ? -7.055 -6.533 1.571 1.00 77.44 71 LEU A O 1
ATOM 590 N N . MET A 1 72 ? -6.762 -5.617 3.591 1.00 75.75 72 MET A N 1
ATOM 591 C CA . MET A 1 72 ? -5.310 -5.665 3.594 1.00 75.75 72 MET A CA 1
ATOM 592 C C . MET A 1 72 ? -4.811 -6.664 4.623 1.00 75.75 72 MET A C 1
ATOM 594 O O . MET A 1 72 ? -5.174 -6.607 5.798 1.00 75.75 72 MET A O 1
ATOM 598 N N . ASN A 1 73 ? -3.907 -7.540 4.196 1.00 75.19 73 ASN A N 1
ATOM 599 C CA . ASN A 1 73 ? -3.070 -8.271 5.135 1.00 75.19 73 ASN A CA 1
ATOM 600 C C . ASN A 1 73 ? -1.955 -7.335 5.590 1.00 75.19 73 ASN A C 1
ATOM 602 O O . ASN A 1 73 ? -1.189 -6.834 4.765 1.00 75.19 73 ASN A O 1
ATOM 606 N N . LEU A 1 74 ? -1.866 -7.106 6.894 1.00 77.88 74 LEU A N 1
ATOM 607 C CA . LEU A 1 74 ? -0.761 -6.366 7.475 1.00 77.88 74 LEU A CA 1
ATOM 608 C C . LEU A 1 74 ? -0.263 -7.046 8.736 1.00 77.88 74 LEU A C 1
ATOM 610 O O . LEU A 1 74 ? -0.975 -7.784 9.418 1.00 77.88 74 LEU A O 1
ATOM 614 N N . LYS A 1 75 ? 0.992 -6.790 9.056 1.00 80.75 75 LYS A N 1
ATOM 615 C CA . LYS A 1 75 ? 1.582 -7.233 10.304 1.00 80.75 75 LYS A CA 1
ATOM 616 C C . LYS A 1 75 ? 1.671 -6.035 11.224 1.00 80.75 75 LYS A C 1
ATOM 618 O O . LYS A 1 75 ? 2.233 -5.008 10.861 1.00 80.75 75 LYS A O 1
ATOM 623 N N . ILE A 1 76 ? 1.088 -6.153 12.408 1.00 80.06 76 ILE A N 1
ATOM 624 C CA . ILE A 1 76 ? 1.302 -5.158 13.452 1.00 80.06 76 ILE A CA 1
ATOM 625 C C . ILE A 1 76 ? 2.470 -5.681 14.267 1.00 80.06 76 ILE A C 1
ATOM 627 O O . ILE A 1 76 ? 2.435 -6.808 14.761 1.00 80.06 76 ILE A O 1
ATOM 631 N N . ASN A 1 77 ? 3.521 -4.880 14.396 1.00 76.50 77 ASN A N 1
ATOM 632 C CA . ASN A 1 77 ? 4.722 -5.269 15.126 1.00 76.50 77 ASN A CA 1
ATOM 633 C C . ASN A 1 77 ? 4.508 -5.117 16.641 1.00 76.50 77 ASN A C 1
ATOM 635 O O . ASN A 1 77 ? 5.246 -4.428 17.335 1.00 76.50 77 ASN A O 1
ATOM 639 N N . CYS A 1 78 ? 3.480 -5.787 17.157 1.00 74.50 78 CYS A N 1
ATOM 640 C CA . CYS A 1 78 ? 3.272 -6.062 18.568 1.00 74.50 78 CYS A CA 1
ATOM 641 C C . CYS A 1 78 ? 3.114 -7.578 18.729 1.00 74.50 78 CYS A C 1
ATOM 643 O O . CYS A 1 78 ? 2.254 -8.208 18.116 1.00 74.50 78 CYS A O 1
ATOM 645 N N . ASN A 1 79 ? 4.018 -8.188 19.497 1.00 67.12 79 ASN A N 1
ATOM 646 C CA . ASN A 1 79 ? 4.037 -9.626 19.798 1.00 67.12 79 ASN A CA 1
ATOM 647 C C . ASN A 1 79 ? 4.081 -10.586 18.582 1.00 67.12 79 ASN A C 1
ATOM 649 O O . ASN A 1 79 ? 3.849 -11.778 18.742 1.00 67.12 79 ASN A O 1
ATOM 653 N N . SER A 1 80 ? 4.468 -10.102 17.393 1.00 63.09 80 SER A N 1
ATOM 654 C CA . SER A 1 80 ? 4.681 -10.879 16.150 1.00 63.09 80 SER A CA 1
ATOM 655 C C . SER A 1 80 ? 3.435 -11.439 15.445 1.00 63.09 80 SER A C 1
ATOM 657 O O . SER A 1 80 ? 3.580 -12.273 14.549 1.00 63.09 80 SER A O 1
ATOM 659 N N . ASN A 1 81 ? 2.232 -10.962 15.767 1.00 67.56 81 ASN A N 1
ATOM 660 C CA . ASN A 1 81 ? 1.002 -11.430 15.120 1.00 67.56 81 ASN A CA 1
ATOM 661 C C . ASN A 1 81 ? 0.668 -10.650 13.834 1.00 67.56 81 ASN A C 1
ATOM 663 O O . ASN A 1 81 ? 0.903 -9.447 13.722 1.00 67.56 81 ASN A O 1
ATOM 667 N N . SER A 1 82 ? 0.106 -11.353 12.846 1.00 70.38 82 SER A N 1
ATOM 668 C CA . SER A 1 82 ? -0.408 -10.754 11.605 1.00 70.38 82 SER A CA 1
ATOM 669 C C . SER A 1 82 ? -1.925 -10.614 11.680 1.00 70.38 82 SER A C 1
ATOM 671 O O . SER A 1 82 ? -2.600 -11.522 12.162 1.00 70.38 82 SER A O 1
ATOM 673 N N . PHE A 1 83 ? -2.459 -9.495 11.195 1.00 74.62 83 PHE A N 1
ATOM 674 C CA . PHE A 1 83 ? -3.877 -9.159 11.290 1.00 74.62 83 PHE A CA 1
ATOM 675 C C . PHE A 1 83 ? -4.431 -8.716 9.934 1.00 74.62 83 PHE A C 1
ATOM 677 O O . PHE A 1 83 ? -3.728 -8.147 9.097 1.00 74.62 83 PHE A O 1
ATOM 684 N N . ARG A 1 84 ? -5.727 -8.951 9.720 1.00 74.19 84 ARG A N 1
ATOM 685 C CA . ARG A 1 84 ? -6.448 -8.343 8.600 1.00 74.19 84 ARG A CA 1
ATOM 686 C C . ARG A 1 84 ? -6.916 -6.951 9.008 1.00 74.19 84 ARG A C 1
ATOM 688 O O . ARG A 1 84 ? -7.482 -6.765 10.086 1.00 74.19 84 ARG A O 1
ATOM 695 N N . ALA A 1 85 ? -6.669 -5.989 8.135 1.00 77.25 85 ALA A N 1
ATOM 696 C CA . ALA A 1 85 ? -7.106 -4.616 8.283 1.00 77.25 85 ALA A CA 1
ATOM 697 C C . ALA A 1 85 ? -7.959 -4.195 7.095 1.00 77.25 85 ALA A C 1
ATOM 699 O O . ALA A 1 85 ? -7.860 -4.757 6.006 1.00 77.25 85 ALA A O 1
ATOM 700 N N . ILE A 1 86 ? -8.774 -3.172 7.306 1.00 78.06 86 ILE A N 1
ATOM 701 C CA . ILE A 1 86 ? -9.587 -2.571 6.255 1.00 78.06 86 ILE A CA 1
ATOM 702 C C . ILE A 1 86 ? -9.007 -1.198 5.956 1.00 78.06 86 ILE A C 1
ATOM 704 O O . ILE A 1 86 ? -8.877 -0.372 6.861 1.00 78.06 86 ILE A O 1
ATOM 708 N N . ALA A 1 87 ? -8.657 -0.946 4.698 1.00 74.44 87 ALA A N 1
ATOM 709 C CA . ALA A 1 87 ? -8.362 0.410 4.260 1.00 74.44 87 ALA A CA 1
ATOM 710 C C . ALA A 1 87 ? -9.680 1.102 3.915 1.00 74.44 87 ALA A C 1
ATOM 712 O O . ALA A 1 87 ? -10.461 0.628 3.096 1.00 74.44 87 ALA A O 1
ATOM 713 N N . THR A 1 88 ? -9.942 2.226 4.565 1.00 70.12 88 THR A N 1
ATOM 714 C CA . THR A 1 88 ? -11.136 3.041 4.322 1.00 70.12 88 THR A CA 1
ATOM 715 C C . THR A 1 88 ? -10.686 4.444 3.983 1.00 70.12 88 THR A C 1
ATOM 717 O O . THR A 1 88 ? -9.637 4.861 4.450 1.00 70.12 88 THR A O 1
ATOM 720 N N . PHE A 1 89 ? -11.483 5.211 3.247 1.00 60.31 89 PHE A N 1
ATOM 721 C CA . PHE A 1 89 ? -11.184 6.618 2.948 1.00 60.31 89 PHE A CA 1
ATOM 722 C C . PHE A 1 89 ? -11.380 7.567 4.148 1.00 60.31 89 PHE A C 1
ATOM 724 O O . PHE A 1 89 ? -11.396 8.784 3.980 1.00 60.31 89 PHE A O 1
ATOM 731 N N . GLY A 1 90 ? -11.561 7.038 5.362 1.00 62.84 90 GLY A N 1
ATOM 732 C CA . GLY A 1 90 ? -11.720 7.845 6.567 1.00 62.84 90 GLY A CA 1
ATOM 733 C C . GLY A 1 90 ? -10.414 8.520 6.987 1.00 62.84 90 GLY A C 1
ATOM 734 O O . GLY A 1 90 ? -9.343 7.954 6.839 1.00 62.84 90 GLY A O 1
ATOM 735 N N . ASN A 1 91 ? -10.498 9.704 7.598 1.00 64.81 91 ASN A N 1
ATOM 736 C CA . ASN A 1 91 ? -9.328 10.501 8.008 1.00 64.81 91 ASN A CA 1
ATOM 737 C C . ASN A 1 91 ? -8.685 10.050 9.336 1.00 64.81 91 ASN A C 1
ATOM 739 O O . ASN A 1 91 ? -7.944 10.806 9.966 1.00 64.81 91 ASN A O 1
ATOM 743 N N . THR A 1 92 ? -9.031 8.880 9.872 1.00 77.50 92 THR A N 1
ATOM 744 C CA . THR A 1 92 ? -8.548 8.442 11.189 1.00 77.50 92 THR A CA 1
ATOM 745 C C . THR A 1 92 ? -8.340 6.939 11.214 1.00 77.50 92 THR A C 1
ATOM 747 O O . THR A 1 92 ? -9.237 6.185 10.859 1.00 77.50 92 THR A O 1
ATOM 750 N N . ASN A 1 93 ? -7.170 6.513 11.694 1.00 85.62 93 ASN A N 1
ATOM 751 C CA . ASN A 1 93 ? -6.886 5.099 11.921 1.00 85.62 93 ASN A CA 1
ATOM 752 C C . ASN A 1 93 ? -7.523 4.657 13.237 1.00 85.62 93 ASN A C 1
ATOM 754 O O . ASN A 1 93 ? -7.315 5.309 14.268 1.00 85.62 93 ASN A O 1
ATOM 758 N N . LEU A 1 94 ? -8.267 3.555 13.208 1.00 87.12 94 LEU A N 1
ATOM 759 C CA . LEU A 1 94 ? -8.937 2.997 14.379 1.00 87.12 94 LEU A CA 1
ATOM 760 C C . LEU A 1 94 ? -8.376 1.614 14.684 1.00 87.12 94 LEU A C 1
ATOM 762 O O . LEU A 1 94 ? -8.375 0.749 13.816 1.00 87.12 94 LEU A O 1
ATOM 766 N N . LEU A 1 95 ? -7.927 1.404 15.916 1.00 87.06 95 LEU A N 1
ATOM 767 C CA . LEU A 1 95 ? -7.475 0.110 16.412 1.00 87.06 95 LEU A CA 1
ATOM 768 C C . LEU A 1 95 ? -8.567 -0.486 17.302 1.00 87.06 95 LEU A C 1
ATOM 770 O O . LEU A 1 95 ? -9.062 0.197 18.203 1.00 87.06 95 LEU A O 1
ATOM 774 N N . ASN A 1 96 ? -8.934 -1.745 17.059 1.00 86.56 96 ASN A N 1
ATOM 775 C CA . ASN A 1 96 ? -9.883 -2.461 17.903 1.00 86.56 96 ASN A CA 1
ATOM 776 C C . ASN A 1 96 ? -9.368 -2.519 19.350 1.00 86.56 96 ASN A C 1
ATOM 778 O O . ASN A 1 96 ? -8.189 -2.783 19.584 1.00 86.56 96 ASN A O 1
ATOM 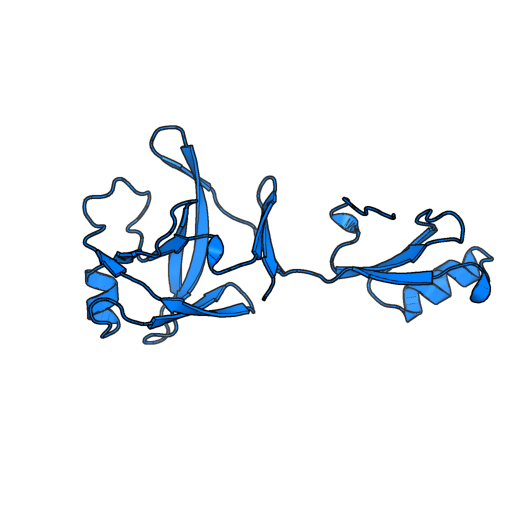782 N N . LYS A 1 97 ? -10.259 -2.288 20.316 1.00 87.00 97 LYS A N 1
ATOM 783 C CA . LYS A 1 97 ? -9.937 -2.296 21.745 1.00 87.00 97 LYS A CA 1
ATOM 784 C C . LYS A 1 97 ? -9.287 -3.600 22.229 1.00 87.00 97 LYS A C 1
ATOM 786 O O . LYS A 1 97 ? -8.283 -3.521 22.924 1.00 87.00 97 LYS A O 1
ATOM 791 N N . GLU A 1 98 ? -9.791 -4.766 21.832 1.00 84.38 98 GLU A N 1
ATOM 792 C CA . GLU A 1 98 ? -9.232 -6.072 22.222 1.00 84.38 98 GLU A CA 1
ATOM 793 C C . GLU A 1 98 ? -7.800 -6.239 21.703 1.00 84.38 98 GLU A C 1
ATOM 795 O O . GLU A 1 98 ? -6.906 -6.686 22.419 1.00 84.38 98 GLU A O 1
ATOM 800 N N . LEU A 1 99 ? -7.556 -5.812 20.461 1.00 83.81 99 LEU A N 1
ATOM 801 C CA . LEU A 1 99 ? -6.223 -5.830 19.869 1.00 83.81 99 LEU A CA 1
ATOM 802 C C . LEU A 1 99 ? -5.286 -4.804 20.523 1.00 83.81 99 LEU A C 1
ATOM 804 O O . LEU A 1 99 ? -4.109 -5.088 20.735 1.00 83.81 99 LEU A O 1
ATOM 808 N N . ALA A 1 100 ? -5.798 -3.622 20.863 1.00 86.69 100 ALA A N 1
ATOM 809 C CA . ALA A 1 100 ? -5.046 -2.604 21.584 1.00 86.69 100 ALA A CA 1
ATOM 810 C C . ALA A 1 100 ? -4.605 -3.115 22.963 1.00 86.69 100 ALA A C 1
ATOM 812 O O . ALA A 1 100 ? -3.431 -2.992 23.306 1.00 86.69 100 ALA A O 1
ATOM 813 N N . GLU A 1 101 ? -5.508 -3.754 23.710 1.00 86.25 101 GLU A N 1
ATOM 814 C CA . GLU A 1 101 ? -5.217 -4.393 24.998 1.00 86.25 101 GLU A CA 1
ATOM 815 C C . GLU A 1 101 ? -4.189 -5.519 24.846 1.00 86.25 101 GLU A C 1
ATOM 817 O O . GLU A 1 101 ? -3.193 -5.542 25.570 1.00 86.25 101 GLU A O 1
ATOM 822 N N . PHE A 1 102 ? -4.365 -6.393 23.849 1.00 83.50 102 PHE A N 1
ATOM 823 C CA . PHE A 1 102 ? -3.421 -7.470 23.542 1.00 83.50 102 PHE A CA 1
ATOM 824 C C . PHE A 1 102 ? -2.004 -6.954 23.237 1.00 83.50 102 PHE A C 1
ATOM 826 O O . PHE A 1 102 ? -1.008 -7.587 23.593 1.00 83.50 102 PHE A O 1
ATOM 833 N N . CYS A 1 103 ? -1.906 -5.796 22.587 1.00 80.56 103 CYS A N 1
ATOM 834 C CA . CYS A 1 103 ? -0.645 -5.171 22.201 1.00 80.56 103 CYS A CA 1
ATOM 835 C C . CYS A 1 103 ? -0.121 -4.125 23.200 1.00 80.56 103 CYS A C 1
ATOM 837 O O . CYS A 1 103 ? 0.932 -3.540 22.952 1.00 80.56 103 CYS A O 1
ATOM 839 N N . GLY A 1 104 ? -0.816 -3.885 24.320 1.00 83.19 104 GLY A N 1
ATOM 840 C CA . GLY A 1 104 ? -0.419 -2.898 25.331 1.00 83.19 104 GLY A CA 1
ATOM 841 C C . GLY A 1 104 ? -0.471 -1.441 24.847 1.00 83.19 104 GLY A C 1
ATOM 842 O O . GLY A 1 104 ? 0.324 -0.613 25.293 1.00 83.19 104 GLY A O 1
ATOM 843 N N . ILE A 1 105 ? -1.370 -1.125 23.913 1.00 81.56 105 ILE A N 1
ATOM 844 C CA . ILE A 1 105 ? -1.504 0.197 23.291 1.00 81.56 105 ILE A CA 1
ATOM 845 C C . ILE A 1 105 ? -2.649 0.966 23.955 1.00 81.56 105 ILE A C 1
ATOM 847 O O . ILE A 1 105 ? -3.803 0.546 23.921 1.00 81.56 105 ILE A O 1
ATOM 851 N N . TYR A 1 106 ? -2.334 2.131 24.518 1.00 75.62 106 TYR A N 1
ATOM 852 C CA . TYR A 1 106 ? -3.307 3.019 25.163 1.00 75.62 106 TYR A CA 1
ATOM 853 C C . TYR A 1 106 ? -3.908 4.041 24.177 1.00 75.62 106 TYR A C 1
ATOM 855 O O . TYR A 1 106 ? -3.493 4.138 23.018 1.00 75.62 106 TYR A O 1
ATOM 863 N N . GLU A 1 107 ? -4.902 4.821 24.622 1.00 71.56 107 GLU A N 1
ATOM 864 C CA . GLU A 1 107 ? -5.547 5.844 23.787 1.00 71.56 107 GLU A CA 1
ATOM 865 C C . GLU A 1 107 ? -4.530 6.796 23.133 1.00 71.56 107 GLU A C 1
ATOM 867 O O . GLU A 1 107 ? -3.650 7.344 23.794 1.00 71.56 107 GLU A O 1
ATOM 872 N N . LYS A 1 108 ? -4.696 7.031 21.821 1.00 70.12 108 LYS A N 1
ATOM 873 C CA . LYS A 1 108 ? -3.798 7.844 20.972 1.00 70.12 108 LYS A CA 1
ATOM 874 C C . LYS A 1 108 ? -2.371 7.289 20.844 1.00 70.12 108 LYS A C 1
ATOM 876 O O . LYS A 1 108 ? -1.442 8.055 20.584 1.00 70.12 108 LYS A O 1
ATOM 881 N N . GLY A 1 109 ? -2.204 5.977 21.000 1.00 79.69 109 GLY A N 1
ATOM 882 C CA . GLY A 1 109 ? -0.941 5.291 20.764 1.00 79.69 109 GLY A CA 1
ATOM 883 C C . GLY A 1 109 ? -0.470 5.342 19.308 1.00 79.69 109 GLY A C 1
ATOM 884 O O . GLY A 1 109 ? -1.227 5.610 18.370 1.00 79.69 109 GLY A O 1
ATOM 885 N N . GLU A 1 110 ? 0.818 5.075 19.130 1.00 86.75 110 GLU A N 1
ATOM 886 C CA . GLU A 1 110 ? 1.446 4.857 17.833 1.00 86.75 110 GLU A CA 1
ATOM 887 C C . GLU A 1 110 ? 1.748 3.366 17.688 1.00 86.75 110 GLU A C 1
ATOM 889 O O . GLU A 1 110 ? 2.248 2.741 18.623 1.00 86.75 110 GLU A O 1
ATOM 894 N N . ILE A 1 111 ? 1.430 2.801 16.527 1.00 85.56 111 ILE A N 1
ATOM 895 C CA . ILE A 1 111 ? 1.756 1.415 16.193 1.00 85.56 111 ILE A CA 1
ATOM 896 C C . ILE A 1 111 ? 2.680 1.379 14.993 1.00 85.56 111 ILE A C 1
ATOM 898 O O . ILE A 1 111 ? 2.550 2.187 14.075 1.00 85.56 111 ILE A O 1
ATOM 902 N N . GLU A 1 112 ? 3.594 0.419 14.985 1.00 86.69 112 GLU A N 1
ATOM 903 C CA .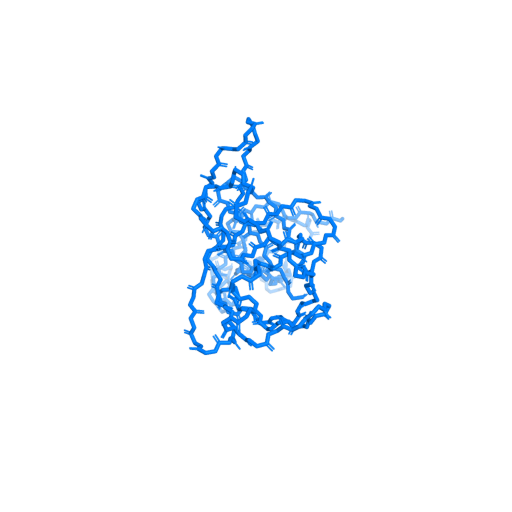 GLU A 1 112 ? 4.354 0.089 13.790 1.00 86.69 112 GLU A CA 1
ATOM 904 C C . GLU A 1 112 ? 3.612 -1.002 13.018 1.00 86.69 112 GLU A C 1
ATOM 906 O O . GLU A 1 112 ? 3.333 -2.083 13.546 1.00 86.69 112 GLU A O 1
ATOM 911 N N . VAL A 1 113 ? 3.274 -0.693 11.770 1.00 84.62 113 VAL A N 1
ATOM 912 C CA . VAL A 1 113 ? 2.649 -1.625 10.837 1.00 84.62 113 VAL A CA 1
ATOM 913 C C . VAL A 1 113 ? 3.598 -1.931 9.695 1.00 84.62 113 VAL A C 1
ATOM 915 O O . VAL A 1 113 ? 4.343 -1.069 9.229 1.00 84.62 113 VAL A O 1
ATOM 918 N N . GLU A 1 114 ? 3.538 -3.168 9.232 1.00 82.81 114 GLU A N 1
ATOM 919 C CA . GLU A 1 114 ? 4.250 -3.665 8.072 1.00 82.81 114 GLU A CA 1
ATOM 920 C C . GLU A 1 114 ? 3.229 -4.125 7.029 1.00 82.81 114 GLU A C 1
ATOM 922 O O . GLU A 1 114 ? 2.373 -4.975 7.295 1.00 82.81 114 GLU A O 1
ATOM 927 N N . ILE A 1 115 ? 3.302 -3.523 5.845 1.00 76.56 115 ILE A N 1
ATOM 928 C CA . ILE A 1 115 ? 2.468 -3.842 4.690 1.00 76.56 115 ILE A CA 1
ATOM 929 C C . ILE A 1 115 ? 3.416 -4.332 3.595 1.00 76.56 115 ILE A C 1
ATOM 931 O O . ILE A 1 115 ? 4.075 -3.550 2.909 1.00 76.56 115 ILE A O 1
ATOM 935 N N . GLY A 1 116 ? 3.535 -5.656 3.484 1.00 75.00 116 GLY A N 1
ATOM 936 C CA . GLY A 1 116 ? 4.580 -6.296 2.688 1.00 75.00 116 GLY A CA 1
ATOM 937 C C . GLY A 1 116 ? 5.977 -5.919 3.166 1.00 75.00 116 GLY A C 1
ATOM 938 O O . GLY A 1 116 ? 6.366 -6.341 4.242 1.00 75.00 116 GLY A O 1
ATOM 939 N N . MET A 1 117 ? 6.734 -5.150 2.377 1.00 71.31 117 MET A N 1
ATOM 940 C CA . MET A 1 117 ? 8.091 -4.714 2.755 1.00 71.31 117 MET A CA 1
ATOM 941 C C . MET A 1 117 ? 8.135 -3.331 3.421 1.00 71.31 117 MET A C 1
ATOM 943 O O . MET A 1 117 ? 9.171 -2.947 3.963 1.00 71.31 117 MET A O 1
ATOM 947 N N . ILE A 1 118 ? 7.031 -2.582 3.377 1.00 75.81 118 ILE A N 1
ATOM 948 C CA . ILE A 1 118 ? 6.965 -1.211 3.883 1.00 75.81 118 ILE A CA 1
ATOM 949 C C . ILE A 1 118 ? 6.629 -1.237 5.365 1.00 75.81 118 ILE A C 1
ATOM 951 O O . ILE A 1 118 ? 5.632 -1.839 5.765 1.00 75.81 118 ILE A O 1
ATOM 955 N N . LYS A 1 119 ? 7.438 -0.548 6.171 1.00 83.06 119 LYS A N 1
ATOM 956 C CA . LYS A 1 119 ? 7.234 -0.388 7.614 1.00 83.06 119 LYS A CA 1
ATOM 957 C C . LYS A 1 119 ? 6.940 1.062 7.931 1.00 83.06 119 LYS A C 1
ATOM 959 O O . LYS A 1 119 ? 7.738 1.938 7.608 1.00 83.06 119 LYS A O 1
ATOM 964 N N . LYS A 1 120 ? 5.823 1.319 8.607 1.00 83.44 120 LYS A N 1
ATOM 965 C CA . LYS A 1 120 ? 5.418 2.679 8.957 1.00 83.44 120 LYS A CA 1
ATOM 966 C C . LYS A 1 120 ? 4.860 2.747 10.363 1.00 83.44 120 LYS A C 1
ATOM 968 O O . LYS A 1 120 ? 4.098 1.883 10.792 1.00 83.44 120 LYS A O 1
ATOM 973 N N . LYS A 1 121 ? 5.220 3.814 11.067 1.00 87.31 121 LYS A N 1
ATOM 974 C CA . LYS A 1 121 ? 4.595 4.169 12.335 1.00 87.31 121 LYS A CA 1
ATOM 975 C C . LYS A 1 121 ? 3.372 5.029 12.067 1.00 87.31 121 LYS A C 1
ATOM 977 O O . LYS A 1 121 ? 3.455 6.019 11.342 1.00 87.31 121 LYS A O 1
ATOM 982 N N . ILE A 1 122 ? 2.234 4.625 12.615 1.00 86.38 122 ILE A N 1
ATOM 983 C CA . ILE A 1 122 ? 0.959 5.306 12.420 1.00 86.38 122 ILE A CA 1
ATOM 984 C C . ILE A 1 122 ? 0.292 5.582 13.763 1.00 86.38 122 ILE A C 1
ATOM 986 O O . ILE A 1 122 ? 0.264 4.740 14.660 1.00 86.38 122 ILE A O 1
ATOM 990 N N . LYS A 1 123 ? -0.289 6.774 13.891 1.00 88.38 123 LYS A N 1
ATOM 991 C CA . LYS A 1 123 ? -1.111 7.130 15.050 1.00 88.38 123 LYS A CA 1
ATOM 992 C C . LYS A 1 123 ? -2.492 6.508 14.908 1.00 88.38 123 LYS A C 1
ATOM 994 O O . LYS A 1 123 ? -3.134 6.665 13.864 1.00 88.38 123 LYS A O 1
ATOM 999 N N . VAL A 1 124 ? -2.963 5.868 15.970 1.00 87.75 124 VAL A N 1
ATOM 1000 C CA . VAL A 1 124 ? -4.273 5.213 16.022 1.00 87.75 124 VAL A CA 1
ATOM 1001 C C . VAL A 1 124 ? -5.120 5.765 17.162 1.00 87.75 124 VAL A C 1
ATOM 1003 O O . VAL A 1 124 ? -4.609 6.197 18.195 1.00 87.75 124 VAL A O 1
ATOM 1006 N N . LYS A 1 125 ? -6.441 5.750 16.988 1.00 89.25 125 LYS A N 1
ATOM 1007 C CA . LYS A 1 125 ? -7.388 5.877 18.100 1.00 89.25 125 LYS A CA 1
ATOM 1008 C C . LYS A 1 125 ? -7.922 4.495 18.440 1.00 89.25 125 LYS A C 1
ATOM 1010 O O . LYS A 1 125 ? -8.282 3.740 17.543 1.00 89.25 125 LYS A O 1
ATOM 1015 N N . VAL A 1 126 ? -7.976 4.177 19.727 1.00 87.88 126 VAL A N 1
ATOM 1016 C CA . VAL A 1 126 ? -8.573 2.925 20.193 1.00 87.88 126 VAL A CA 1
ATOM 1017 C C . VAL A 1 126 ? -10.091 3.082 20.162 1.00 87.88 126 VAL A C 1
ATOM 1019 O O . VAL A 1 126 ? -10.616 4.083 20.646 1.00 87.88 126 VAL A O 1
ATOM 1022 N N . ALA A 1 127 ? -10.785 2.122 19.560 1.00 86.69 127 ALA A N 1
ATOM 1023 C CA . ALA A 1 127 ? -12.237 2.107 19.465 1.00 86.69 127 ALA A CA 1
ATOM 1024 C C . ALA A 1 127 ? -12.775 0.680 19.622 1.00 86.69 127 ALA A C 1
ATOM 1026 O O . ALA A 1 127 ? -12.120 -0.297 19.255 1.00 86.69 127 ALA A O 1
ATOM 1027 N N . ASP A 1 128 ? -13.987 0.556 20.156 1.00 84.12 128 ASP A N 1
ATOM 1028 C CA . ASP A 1 128 ? -14.711 -0.713 20.147 1.00 84.12 128 ASP A CA 1
ATOM 1029 C C . ASP A 1 128 ? -15.271 -0.959 18.738 1.00 84.12 128 ASP A C 1
ATOM 1031 O O . ASP A 1 128 ? -16.268 -0.354 18.341 1.00 84.12 128 ASP A O 1
ATOM 1035 N N . LEU A 1 129 ? -14.588 -1.817 17.972 1.00 78.94 129 LEU A N 1
ATOM 1036 C CA . LEU A 1 129 ? -14.996 -2.187 16.616 1.00 78.94 129 LEU A CA 1
ATOM 1037 C C . LEU A 1 129 ? -15.869 -3.452 16.583 1.00 78.94 129 LEU A C 1
ATOM 1039 O O . LEU A 1 129 ? -16.291 -3.852 15.504 1.00 78.94 129 LEU A O 1
ATOM 1043 N N . SER A 1 130 ? -16.168 -4.073 17.735 1.00 71.62 130 SER A N 1
ATOM 1044 C CA . SER A 1 130 ? -16.962 -5.316 17.806 1.00 71.62 130 SER A CA 1
ATOM 1045 C C . SER A 1 130 ? -18.397 -5.147 17.297 1.00 71.62 130 SER A C 1
ATOM 1047 O O . SER A 1 130 ? -19.026 -6.109 16.868 1.00 71.62 130 SER A O 1
ATOM 1049 N N . LYS A 1 131 ? -18.903 -3.909 17.334 1.00 69.44 131 LYS A N 1
ATOM 1050 C CA . LYS A 1 131 ? -20.254 -3.532 16.897 1.00 69.44 131 LYS A CA 1
ATOM 1051 C C . LYS A 1 131 ? -20.308 -2.992 15.474 1.00 69.44 131 LYS A C 1
ATOM 1053 O O . LYS A 1 131 ? -21.378 -2.593 15.024 1.00 69.44 131 LYS A O 1
ATOM 1058 N N . VAL A 1 132 ? -19.166 -2.889 14.799 1.00 67.81 132 VAL A N 1
ATOM 1059 C CA . VAL A 1 132 ? -19.142 -2.449 13.408 1.00 67.81 132 VAL A CA 1
ATOM 1060 C C . VAL A 1 132 ? -19.371 -3.686 12.553 1.00 67.81 132 VAL A C 1
ATOM 1062 O O . VAL A 1 132 ? -18.620 -4.652 12.680 1.00 67.81 132 VAL A O 1
ATOM 1065 N N . ASP A 1 133 ? -20.385 -3.646 11.686 1.00 60.62 133 ASP A N 1
ATOM 1066 C CA . ASP A 1 133 ? -20.689 -4.693 10.700 1.00 60.62 133 ASP A CA 1
ATOM 1067 C C . ASP A 1 133 ? -19.615 -4.732 9.600 1.00 60.62 133 ASP A C 1
ATOM 1069 O O . ASP A 1 133 ? -19.853 -4.458 8.423 1.00 60.62 133 ASP A O 1
ATOM 1073 N N . LEU A 1 134 ? -18.383 -5.029 10.002 1.00 62.22 134 LEU A N 1
ATOM 1074 C CA . LEU A 1 134 ? -17.248 -5.215 9.124 1.00 62.22 134 LEU A CA 1
ATOM 1075 C C . LEU A 1 134 ? -16.960 -6.716 8.982 1.00 62.22 134 LEU A C 1
ATOM 1077 O O . LEU A 1 134 ? -17.032 -7.476 9.950 1.00 62.22 134 LEU A O 1
ATOM 1081 N N . PRO A 1 135 ? -16.630 -7.166 7.767 1.00 53.12 135 PRO A N 1
ATOM 1082 C CA . PRO A 1 135 ? -16.426 -8.569 7.464 1.00 53.12 135 PRO A CA 1
ATOM 1083 C C . PRO A 1 135 ? -15.151 -9.062 8.155 1.00 53.12 135 PRO A C 1
ATOM 1085 O O . PRO A 1 135 ? -14.056 -8.649 7.789 1.00 53.12 135 PRO A O 1
ATOM 1088 N N . ILE A 1 136 ? -15.328 -9.978 9.116 1.00 50.81 136 ILE A N 1
ATOM 1089 C CA . ILE A 1 136 ? -14.296 -10.625 9.947 1.00 50.81 136 ILE A CA 1
ATOM 1090 C C . ILE A 1 136 ? -13.544 -9.618 10.831 1.00 50.81 136 ILE A C 1
ATOM 1092 O O . ILE A 1 136 ? -12.719 -8.855 10.344 1.00 50.81 136 ILE A O 1
ATOM 1096 N N . VAL A 1 137 ? -13.841 -9.677 12.138 1.00 57.81 137 VAL A N 1
ATOM 1097 C CA . VAL A 1 137 ? -13.265 -8.923 13.274 1.00 57.81 137 VAL A CA 1
ATOM 1098 C C . VAL A 1 137 ? -12.086 -8.023 12.868 1.00 57.81 137 VAL A C 1
ATOM 1100 O O . VAL A 1 137 ? -10.929 -8.452 12.931 1.00 57.81 137 VAL A O 1
ATOM 1103 N N . PRO A 1 138 ? -12.344 -6.786 12.408 1.00 63.59 138 PRO A N 1
ATOM 1104 C CA . PRO A 1 138 ? -11.276 -5.907 11.969 1.00 63.59 138 PRO A CA 1
ATOM 1105 C C . PRO A 1 138 ? -10.435 -5.533 13.182 1.00 63.59 138 PRO A C 1
ATOM 1107 O O . PRO A 1 138 ? -10.895 -4.847 14.095 1.00 63.59 138 PRO A O 1
ATOM 1110 N N . GLY A 1 139 ? -9.178 -5.969 13.183 1.00 72.75 139 GLY A N 1
ATOM 1111 C CA . GLY A 1 139 ? -8.210 -5.497 14.164 1.00 72.75 139 GLY A CA 1
ATOM 1112 C C . GLY A 1 139 ? -7.911 -4.010 13.965 1.00 72.75 139 GLY A C 1
ATOM 1113 O O . GLY A 1 139 ? -7.726 -3.276 14.932 1.00 72.75 139 GLY A O 1
ATOM 1114 N N . LEU A 1 140 ? -7.898 -3.545 12.711 1.00 80.19 140 LEU A N 1
ATOM 1115 C CA . LEU A 1 140 ? -7.424 -2.213 12.350 1.00 80.19 140 LEU A CA 1
ATOM 1116 C C . LEU A 1 140 ? -8.174 -1.651 11.134 1.00 80.19 140 LEU A C 1
ATOM 1118 O O . LEU A 1 140 ? -8.333 -2.325 10.117 1.00 80.19 140 LEU A O 1
ATOM 1122 N N . ILE A 1 141 ? -8.591 -0.391 11.234 1.00 83.06 141 ILE A N 1
ATOM 1123 C CA . ILE A 1 141 ? -9.085 0.427 10.124 1.00 83.06 141 ILE A CA 1
ATOM 1124 C C . ILE A 1 141 ? -8.008 1.461 9.808 1.00 83.06 141 ILE A C 1
ATOM 1126 O O . ILE A 1 141 ? -7.612 2.232 10.685 1.00 83.06 141 ILE A O 1
ATOM 1130 N N . LEU A 1 142 ? -7.531 1.473 8.567 1.00 79.62 142 LEU A N 1
ATOM 1131 C CA . LEU A 1 142 ? -6.504 2.393 8.095 1.00 79.62 142 LEU A CA 1
ATOM 1132 C C . LEU A 1 142 ? -7.109 3.521 7.267 1.00 79.62 142 LEU A C 1
ATOM 1134 O O . LEU A 1 142 ? -7.894 3.275 6.352 1.00 79.62 142 LEU A O 1
ATOM 1138 N N . SER A 1 143 ? -6.673 4.742 7.571 1.00 75.62 143 SER A N 1
ATOM 1139 C CA . SER A 1 143 ? -6.774 5.880 6.665 1.00 75.62 143 SER A CA 1
ATOM 1140 C C . SER A 1 143 ? -5.749 5.708 5.547 1.00 75.62 143 SER A C 1
ATOM 1142 O O . SER A 1 143 ? -4.585 5.402 5.848 1.00 75.62 143 SER A O 1
ATOM 1144 N N . PRO A 1 144 ? -6.095 5.983 4.278 1.00 65.38 144 PRO A N 1
ATOM 1145 C CA . PRO A 1 144 ? -5.148 5.885 3.188 1.00 65.38 144 PRO A CA 1
ATOM 1146 C C . PRO A 1 144 ? -4.109 6.992 3.333 1.00 65.38 144 PRO A C 1
ATOM 1148 O O . PRO A 1 144 ? -2.984 6.783 2.941 1.00 65.38 144 PRO A O 1
ATOM 1151 N N . THR A 1 145 ? -4.429 8.120 3.984 1.00 65.12 145 THR A N 1
ATOM 1152 C CA . THR A 1 145 ? -3.581 9.324 4.080 1.00 65.12 145 THR A CA 1
ATOM 1153 C C . THR A 1 145 ? -2.218 9.110 4.739 1.00 65.12 145 THR A C 1
ATOM 1155 O O . THR A 1 145 ? -1.350 9.968 4.624 1.00 65.12 145 THR A O 1
ATOM 1158 N N . ASN A 1 146 ? -2.023 8.014 5.476 1.00 62.56 146 ASN A N 1
ATOM 1159 C CA . ASN A 1 146 ? -0.713 7.673 6.038 1.00 62.56 146 ASN A CA 1
ATOM 1160 C C . ASN A 1 146 ? 0.258 7.124 4.989 1.00 62.56 146 ASN A C 1
ATOM 1162 O O . ASN A 1 146 ? 1.461 7.068 5.231 1.00 62.56 146 ASN A O 1
ATOM 1166 N N . PHE A 1 147 ? -0.258 6.702 3.847 1.00 62.69 147 PHE A N 1
ATOM 1167 C CA . PHE A 1 147 ? 0.471 6.145 2.725 1.00 62.69 147 PHE A CA 1
ATOM 1168 C C . PHE A 1 147 ? 0.094 6.967 1.485 1.00 62.69 147 PHE A C 1
ATOM 1170 O O . PHE A 1 147 ? -1.004 7.512 1.398 1.00 62.69 147 PHE A O 1
ATOM 1177 N N . ILE A 1 148 ? 0.977 7.102 0.502 1.00 63.31 148 ILE A N 1
ATOM 1178 C CA . ILE A 1 148 ? 0.500 7.569 -0.804 1.00 63.31 148 ILE A CA 1
ATOM 1179 C C . ILE A 1 148 ? -0.099 6.326 -1.456 1.00 63.31 148 ILE A C 1
ATOM 1181 O O . ILE A 1 148 ? 0.642 5.449 -1.890 1.00 63.31 148 ILE A O 1
ATOM 1185 N N . VAL A 1 149 ? -1.432 6.204 -1.394 1.00 60.69 149 VAL A N 1
ATOM 1186 C CA . VAL A 1 149 ? -2.168 5.033 -1.892 1.00 60.69 149 VAL A CA 1
ATOM 1187 C C . VAL A 1 149 ? -2.898 5.378 -3.181 1.00 60.69 149 VAL A C 1
ATOM 1189 O O . VAL A 1 149 ? -3.813 6.203 -3.167 1.00 60.69 149 VAL A O 1
ATOM 1192 N N . CYS A 1 150 ? -2.551 4.697 -4.271 1.00 61.03 150 CYS A N 1
ATOM 1193 C CA . CYS A 1 150 ? -3.352 4.700 -5.496 1.00 61.03 150 CYS A CA 1
ATOM 1194 C C . CYS A 1 150 ? -4.175 3.412 -5.576 1.00 61.03 150 CYS A C 1
ATOM 1196 O O . CYS A 1 150 ? -3.647 2.316 -5.381 1.00 61.03 150 CYS A O 1
ATOM 1198 N N . PHE A 1 151 ? -5.469 3.542 -5.872 1.00 59.38 151 PHE A N 1
ATOM 1199 C CA . PHE A 1 151 ? -6.386 2.413 -6.019 1.00 59.38 151 PHE A CA 1
ATOM 1200 C C . PHE A 1 151 ? -6.523 2.045 -7.496 1.00 59.38 151 PHE A C 1
ATOM 1202 O O . PHE A 1 151 ? -6.849 2.895 -8.323 1.00 59.38 151 PHE A O 1
ATOM 1209 N N . TYR A 1 152 ? -6.313 0.770 -7.809 1.00 61.69 152 TYR A N 1
ATOM 1210 C CA . TYR A 1 152 ? -6.533 0.184 -9.128 1.00 61.69 152 TYR A CA 1
ATOM 1211 C C . TYR A 1 152 ? -7.497 -0.998 -9.003 1.00 61.69 152 TYR A C 1
ATOM 1213 O O . TYR A 1 152 ? -7.719 -1.528 -7.911 1.00 61.69 152 TYR A O 1
ATOM 1221 N N . ASP A 1 153 ? -8.053 -1.460 -10.121 1.00 63.25 153 ASP A N 1
ATOM 1222 C CA . ASP A 1 153 ? -8.883 -2.662 -10.113 1.00 63.25 153 ASP A CA 1
ATOM 1223 C C . ASP A 1 153 ? -8.073 -3.871 -9.616 1.00 63.25 153 ASP A C 1
ATOM 1225 O O . ASP A 1 153 ? -7.177 -4.365 -10.296 1.00 63.25 153 ASP A O 1
ATOM 1229 N N . ASN A 1 154 ? -8.419 -4.349 -8.416 1.00 63.28 154 ASN A N 1
ATOM 1230 C CA . ASN A 1 154 ? -7.815 -5.477 -7.692 1.00 63.28 154 ASN A CA 1
ATOM 1231 C C . ASN A 1 154 ? -6.439 -5.238 -7.042 1.00 63.28 154 ASN A C 1
ATOM 1233 O O . ASN A 1 154 ? -5.880 -6.157 -6.436 1.00 63.28 154 ASN A O 1
ATOM 1237 N N . TYR A 1 155 ? -5.910 -4.015 -7.116 1.00 61.12 155 TYR A N 1
ATOM 1238 C CA . TYR A 1 155 ? -4.596 -3.675 -6.573 1.00 61.12 155 TYR A CA 1
ATOM 1239 C C . TYR A 1 155 ? -4.604 -2.326 -5.866 1.00 61.12 155 TYR A C 1
ATOM 1241 O O . TYR A 1 155 ? -5.415 -1.444 -6.148 1.00 61.12 155 TYR A O 1
ATOM 1249 N N . PHE A 1 156 ? -3.614 -2.133 -5.006 1.00 64.50 156 PHE A N 1
ATOM 1250 C CA . PHE A 1 156 ? -3.196 -0.803 -4.600 1.00 64.50 156 PHE A CA 1
ATOM 1251 C C . PHE A 1 156 ? -1.693 -0.640 -4.769 1.00 64.50 156 PHE A C 1
ATOM 1253 O O . PHE A 1 156 ? -0.941 -1.616 -4.773 1.00 64.50 156 PHE A O 1
ATOM 1260 N N . GLU A 1 157 ? -1.275 0.610 -4.870 1.00 63.47 157 GLU A N 1
ATOM 1261 C CA . GLU A 1 157 ? 0.118 1.023 -4.916 1.00 63.47 157 GLU A CA 1
ATOM 1262 C C . GLU A 1 157 ? 0.420 1.841 -3.661 1.00 63.47 157 GLU A C 1
ATOM 1264 O O . GLU A 1 157 ? -0.303 2.797 -3.393 1.00 63.47 157 GLU A O 1
ATOM 1269 N N . ILE A 1 158 ? 1.420 1.430 -2.872 1.00 61.81 158 ILE A N 1
ATOM 1270 C CA . ILE A 1 158 ? 1.937 2.211 -1.737 1.00 61.81 158 ILE A CA 1
ATOM 1271 C C . ILE A 1 158 ? 3.338 2.715 -2.072 1.00 61.81 158 ILE A C 1
ATOM 1273 O O . ILE A 1 158 ? 4.214 1.923 -2.442 1.00 61.81 158 ILE A O 1
ATOM 1277 N N . SER A 1 159 ? 3.566 4.005 -1.822 1.00 64.19 159 SER A N 1
ATOM 1278 C CA . SER A 1 159 ? 4.905 4.569 -1.641 1.00 64.19 159 SER A CA 1
ATOM 1279 C C . SER A 1 159 ? 5.170 4.967 -0.185 1.00 64.19 159 SER A C 1
ATOM 1281 O O . SER A 1 159 ? 4.238 5.243 0.583 1.00 64.19 159 SER A O 1
ATOM 1283 N N . ASP A 1 160 ? 6.456 5.010 0.168 1.00 55.56 160 ASP A N 1
ATOM 1284 C CA . ASP A 1 160 ? 6.942 5.575 1.434 1.00 55.56 160 ASP A CA 1
ATOM 1285 C C . ASP A 1 160 ? 6.679 7.083 1.543 1.00 55.56 160 ASP A C 1
ATOM 1287 O O . ASP A 1 160 ? 6.849 7.790 0.519 1.00 55.56 160 ASP A O 1
#

Sequence (160 aa):
MLIINDSRFVGKYVAVDSNDNIIGYADTREELVKNLEQKGYKMHEYSILYIPSQFRLHIEYSKVCDERLPLMNLKINCNSNSFRAIATFGNTNLLNKELAEFCGIYEKGEIEVEIGMIKKKIKVKVADLSKVDLPIVPGLILSPTNFIVCFYDNYFEISD

Foldseek 3Di:
DADDDDPVQECWKWKAFPVRDTPDIDNDPVVGVVVCVVVVDDPVGIDIDRRYNQDKDQFDWDADPNDTWTKAWKFWPAPGDIFIAIEDQDPAKEAAQVLCVVRVHDAQGWIWMGRPPDIDIDTHGYDHCVPPPDDDPHRMYDNCVSFVWDDDVRIIGTDD

InterPro domains:
  IPR043734 Domain of unknown function DUF5678 [PF18929] (7-53)

Organism: NCBI:txid563177